Protein AF-A0A9N9CGX2-F1 (afdb_monomer_lite)

Foldseek 3Di:
DDDDDDPPPPPPPPPQPPQDDDADFAQWEWDDDPQKIWIAWGWGDDDDVPDPPGPTWIAGKIWIFRNVDDDDPVRGPIDIDRADFRFGNWYWDFWWPRSQKTWIFDGDGDPPDDADPTNIWIWGNPDPDIHIDRCPPCVVVCVVITD

Organism: NCBI:txid1117310

Radius of gyration: 18.1 Å; chains: 1; bounding box: 52×37×61 Å

InterPro domains:
  IPR011043 Galactose oxidase/kelch, beta-propeller [SSF50965] (19-133)
  IPR015915 Kelch-type beta-propeller [G3DSA:2.120.10.80] (8-144)

pLDDT: mean 81.44, std 18.97, range [39.75, 98.25]

Sequence (147 aa):
VISFLTLVTVSLAFVLVPNEKPKPRWGHSAVLLNDKLYIYGGKVGTSSKEDPMDTSQNSNQLLILDASVPFTIKDPAWTLRLVGPRVAYHTISLGGTQNELLVLYGGEYNNDVPIPANPLFYYNTSEESPSWIYAGIHLWSIQENIR

Secondary structure (DSSP, 8-state):
------------------S-PPPPEES-EEEEETTEEEEE--EES---TT-TT---EE--EEEEEETTS--BTTB---EEEE-S--EES-EEEEESTTS-EEEEE--EE-TTSPPPSS-EEEEETTSSS--EEE-GGGGGTSTTT--

Structure (mmCIF, N/CA/C/O backbone):
data_AF-A0A9N9CGX2-F1
#
_entry.id   AF-A0A9N9CGX2-F1
#
loop_
_atom_site.group_PDB
_atom_site.id
_atom_site.type_symbol
_atom_site.label_atom_id
_atom_site.label_alt_id
_atom_site.label_comp_id
_atom_site.label_asym_id
_atom_site.label_entity_id
_atom_site.label_seq_id
_atom_site.pdbx_PDB_ins_code
_atom_site.Cartn_x
_atom_site.Cartn_y
_atom_site.Cartn_z
_atom_site.occupancy
_atom_site.B_iso_or_equiv
_atom_site.auth_seq_id
_atom_site.auth_comp_id
_atom_site.auth_asym_id
_atom_site.auth_atom_id
_atom_site.pdbx_PDB_model_num
ATOM 1 N N . VAL A 1 1 ? 37.044 19.215 34.569 1.00 47.62 1 VAL A N 1
ATOM 2 C CA . VAL A 1 1 ? 36.235 18.205 33.847 1.00 47.62 1 VAL A CA 1
ATOM 3 C C . VAL A 1 1 ? 34.771 18.446 34.181 1.00 47.62 1 VAL A C 1
ATOM 5 O O . VAL A 1 1 ? 34.293 17.889 35.154 1.00 47.62 1 VAL A O 1
ATOM 8 N N . ILE A 1 2 ? 34.102 19.352 33.457 1.00 39.75 2 ILE A N 1
ATOM 9 C CA . ILE A 1 2 ? 32.653 19.612 33.553 1.00 39.75 2 ILE A CA 1
ATOM 10 C C . ILE A 1 2 ? 32.168 20.101 32.174 1.00 39.75 2 ILE A C 1
ATOM 12 O O . ILE A 1 2 ? 32.691 21.106 31.710 1.00 39.75 2 ILE A O 1
ATOM 16 N N . SER A 1 3 ? 31.177 19.386 31.610 1.00 43.84 3 SER A N 1
ATOM 17 C CA . SER A 1 3 ? 30.079 19.817 30.705 1.00 43.84 3 SER A CA 1
ATOM 18 C C . SER A 1 3 ? 30.442 20.497 29.361 1.00 43.84 3 SER A C 1
ATOM 20 O O . SER A 1 3 ? 31.301 21.359 29.307 1.00 43.84 3 SER A O 1
ATOM 22 N N . PHE A 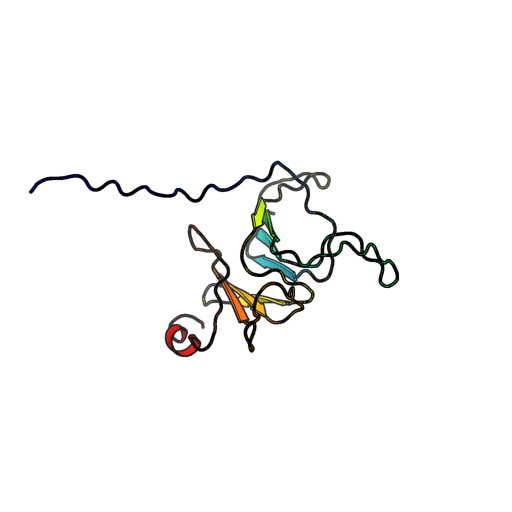1 4 ? 29.843 20.195 28.205 1.00 46.34 4 PHE A N 1
ATOM 23 C CA . PHE A 1 4 ? 28.423 19.974 27.926 1.00 46.34 4 PHE A CA 1
ATOM 24 C C . PHE A 1 4 ? 28.202 18.940 26.813 1.00 46.34 4 PHE A C 1
ATOM 26 O O . PHE A 1 4 ? 28.781 19.018 25.732 1.00 46.34 4 PHE A O 1
ATOM 33 N N . LEU A 1 5 ? 27.287 18.013 27.090 1.00 49.78 5 LEU A N 1
ATOM 34 C CA . LEU A 1 5 ? 26.595 17.184 26.113 1.00 49.78 5 LEU A CA 1
ATOM 35 C C . LEU A 1 5 ? 25.604 18.078 25.348 1.00 49.78 5 LEU A C 1
ATOM 37 O O . LEU A 1 5 ? 24.695 18.640 25.954 1.00 49.78 5 LEU A O 1
ATOM 41 N N . THR A 1 6 ? 25.752 18.204 24.033 1.00 54.81 6 THR A N 1
ATOM 42 C CA . THR A 1 6 ? 24.666 18.665 23.156 1.00 54.81 6 THR A CA 1
ATOM 43 C C . THR A 1 6 ? 24.225 17.474 22.324 1.00 54.81 6 THR A C 1
ATOM 45 O O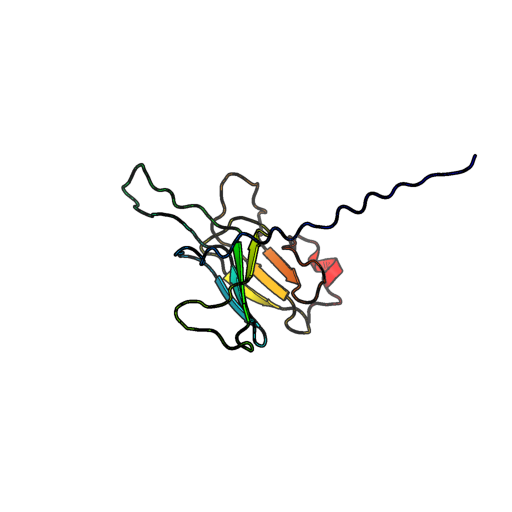 . THR A 1 6 ? 24.786 17.165 21.277 1.00 54.81 6 THR A O 1
ATOM 48 N N . LEU A 1 7 ? 23.237 16.747 22.842 1.00 46.75 7 LEU A N 1
ATOM 49 C CA . LEU A 1 7 ? 22.511 15.760 22.060 1.00 46.75 7 LEU A CA 1
ATOM 50 C C . LEU A 1 7 ? 21.605 16.549 21.110 1.00 46.75 7 LEU A C 1
ATOM 52 O O . LEU A 1 7 ? 20.555 17.043 21.513 1.00 46.75 7 LEU A O 1
ATOM 56 N N . VAL A 1 8 ? 22.043 16.735 19.866 1.00 50.03 8 VAL A N 1
ATOM 57 C CA . VAL A 1 8 ? 21.165 17.239 18.809 1.00 50.03 8 VAL A CA 1
ATOM 58 C C . VAL A 1 8 ? 20.168 16.124 18.528 1.00 50.03 8 VAL A C 1
ATOM 60 O O . VAL A 1 8 ? 20.483 15.144 17.856 1.00 50.03 8 VAL A O 1
ATOM 63 N N . THR A 1 9 ? 18.972 16.237 19.095 1.00 46.53 9 THR A N 1
ATOM 64 C CA . THR A 1 9 ? 17.844 15.423 18.668 1.00 46.53 9 THR A CA 1
ATOM 65 C C . THR A 1 9 ? 17.530 15.830 17.234 1.00 46.53 9 THR A C 1
ATOM 67 O O . THR A 1 9 ? 16.992 16.902 16.965 1.00 46.53 9 THR A O 1
ATOM 70 N N . VAL A 1 10 ? 17.909 14.983 16.277 1.00 46.69 10 VAL A N 1
ATOM 71 C CA . VAL A 1 10 ? 17.365 15.063 14.923 1.00 46.69 10 VAL A CA 1
ATOM 72 C C . VAL A 1 10 ? 15.908 14.646 15.054 1.00 46.69 10 VAL A C 1
ATOM 74 O O . VAL A 1 10 ? 15.580 13.463 15.021 1.00 46.69 10 VAL A O 1
ATOM 77 N N . SER A 1 11 ? 15.025 15.616 15.292 1.00 52.12 11 SER A N 1
ATOM 78 C CA . SER A 1 11 ? 13.595 15.394 15.136 1.00 52.12 11 SER A CA 1
ATOM 79 C C . SER A 1 11 ? 13.384 14.930 13.699 1.00 52.12 11 SER A C 1
ATOM 81 O O . SER A 1 11 ? 13.749 15.653 12.766 1.00 52.12 11 SER A O 1
ATOM 83 N N . LEU A 1 12 ? 12.852 13.721 13.524 1.00 50.03 12 LEU A N 1
ATOM 84 C CA . LEU A 1 12 ? 12.457 13.200 12.225 1.00 50.03 12 LEU A CA 1
ATOM 85 C C . LEU A 1 12 ? 11.433 14.191 11.663 1.00 50.03 12 LEU A C 1
ATOM 87 O O . LEU A 1 12 ? 10.286 14.232 12.105 1.00 50.03 12 LEU A O 1
ATOM 91 N N . ALA A 1 13 ? 11.869 15.069 10.761 1.00 44.97 13 ALA A N 1
ATOM 92 C CA . ALA A 1 13 ? 10.965 15.974 10.084 1.00 44.97 13 ALA A CA 1
ATOM 93 C C . ALA A 1 13 ? 10.001 15.092 9.289 1.00 44.97 13 ALA A C 1
ATOM 95 O O . ALA A 1 13 ? 10.377 14.494 8.280 1.00 44.97 13 ALA A O 1
ATOM 96 N N . PHE A 1 14 ? 8.762 14.975 9.766 1.00 49.75 14 PHE A N 1
ATOM 97 C CA . PHE A 1 14 ? 7.653 14.563 8.927 1.00 49.75 14 PHE A CA 1
ATOM 98 C C . PHE A 1 14 ? 7.583 15.610 7.818 1.00 49.75 14 PHE A C 1
ATOM 100 O O . PHE A 1 14 ? 7.031 16.692 8.004 1.00 49.75 14 PHE A O 1
ATOM 107 N N . VAL A 1 15 ? 8.227 15.333 6.685 1.00 45.47 15 VAL A N 1
ATOM 108 C CA . VAL A 1 15 ? 8.041 16.133 5.482 1.00 45.47 15 VAL A CA 1
ATOM 109 C C . VAL A 1 15 ? 6.601 15.877 5.066 1.00 45.47 15 VAL A C 1
ATOM 111 O O . VAL A 1 15 ? 6.293 14.878 4.419 1.00 45.47 15 VAL A O 1
ATOM 114 N N . LEU A 1 16 ? 5.705 16.753 5.516 1.00 44.59 16 LEU A N 1
ATOM 115 C CA . LEU A 1 16 ? 4.362 16.868 4.978 1.00 44.59 16 LEU A CA 1
ATOM 116 C C . LEU A 1 16 ? 4.539 17.301 3.524 1.00 44.59 16 LEU A C 1
ATOM 118 O O . LEU A 1 16 ? 4.705 18.483 3.228 1.00 44.59 16 LEU A O 1
ATOM 122 N N . VAL A 1 17 ? 4.601 16.325 2.618 1.00 49.84 17 VAL A N 1
ATOM 123 C CA . VAL A 1 17 ? 4.564 16.593 1.183 1.00 49.84 17 VAL A CA 1
ATOM 124 C C . VAL A 1 17 ? 3.222 17.291 0.931 1.00 49.84 17 VAL A C 1
ATOM 126 O O . VAL A 1 17 ? 2.188 16.734 1.307 1.00 49.84 17 VAL A O 1
ATOM 129 N N . PRO A 1 18 ? 3.207 18.525 0.400 1.00 46.38 18 PRO A N 1
ATOM 130 C CA . PRO A 1 18 ? 1.995 19.329 0.330 1.00 46.38 18 PRO A CA 1
ATOM 131 C C . PRO A 1 18 ? 0.956 18.626 -0.531 1.00 46.38 18 PRO A C 1
ATOM 133 O O . PRO A 1 18 ? 1.181 18.501 -1.723 1.00 46.38 18 PRO A O 1
ATOM 136 N N . ASN A 1 19 ? -0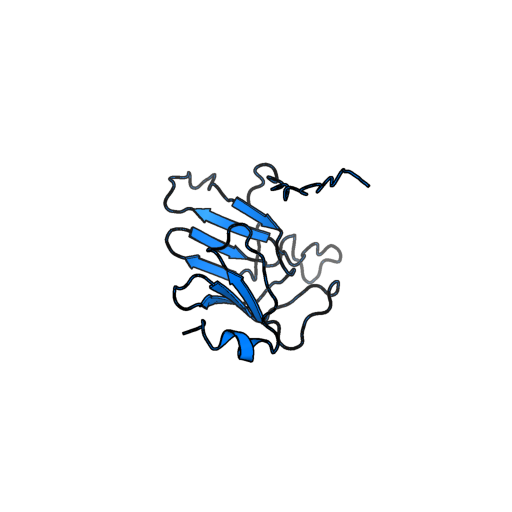.141 18.175 0.086 1.00 52.47 19 ASN A N 1
ATOM 137 C CA . ASN A 1 19 ? -1.451 17.823 -0.486 1.00 52.47 19 ASN A CA 1
ATOM 138 C C . ASN A 1 19 ? -1.481 17.201 -1.904 1.00 52.47 19 ASN A C 1
ATOM 140 O O . ASN A 1 19 ? -2.452 17.370 -2.645 1.00 52.47 19 ASN A O 1
ATOM 144 N N . GLU A 1 20 ? -0.427 16.495 -2.316 1.00 64.94 20 GLU A N 1
ATOM 145 C CA . GLU A 1 20 ? -0.369 15.863 -3.623 1.00 64.94 20 GLU A CA 1
ATOM 146 C C . GLU A 1 20 ? -1.202 14.597 -3.545 1.00 64.94 20 GLU A C 1
ATOM 148 O O . GLU A 1 20 ? -0.850 13.622 -2.873 1.00 64.94 20 GLU A O 1
ATOM 153 N N . LYS A 1 21 ? -2.332 14.623 -4.254 1.00 82.19 21 LYS A N 1
ATOM 154 C CA . LYS A 1 21 ? -3.160 13.439 -4.448 1.00 82.19 21 LYS A CA 1
ATOM 155 C C . LYS A 1 21 ? -2.276 12.295 -4.941 1.00 82.19 21 LYS A C 1
ATOM 157 O O . LYS A 1 21 ? -1.444 12.515 -5.830 1.00 82.19 21 LYS A O 1
ATOM 162 N N . PRO A 1 22 ? -2.449 11.074 -4.411 1.00 89.44 22 PRO A N 1
ATOM 163 C CA . PRO A 1 22 ? -1.664 9.947 -4.871 1.00 89.44 22 PRO A CA 1
ATOM 164 C C . PRO A 1 22 ? -1.760 9.793 -6.388 1.00 89.44 22 PRO A C 1
ATOM 166 O O . PRO A 1 22 ? -2.852 9.757 -6.955 1.00 89.44 22 PRO A O 1
ATOM 169 N N . LYS A 1 23 ? -0.605 9.693 -7.048 1.00 91.12 23 LYS A N 1
ATOM 170 C CA . LYS A 1 23 ? -0.550 9.463 -8.495 1.00 91.12 23 LYS A CA 1
ATOM 171 C C . LYS A 1 23 ? -1.197 8.113 -8.847 1.00 91.12 23 LYS A C 1
ATOM 173 O O . LYS A 1 23 ? -1.069 7.170 -8.049 1.00 91.12 23 LYS A O 1
ATOM 178 N N . PRO A 1 24 ? -1.823 7.995 -10.037 1.00 91.94 24 PRO A N 1
ATOM 179 C CA . PRO A 1 24 ? -2.230 6.706 -10.585 1.00 91.94 24 PRO A CA 1
ATOM 180 C C . PRO A 1 24 ? -1.072 5.707 -10.548 1.00 91.94 24 PRO A C 1
ATOM 182 O O . PRO A 1 24 ? 0.082 6.072 -10.789 1.00 91.94 24 PRO A O 1
ATOM 185 N N . ARG A 1 25 ? -1.385 4.455 -10.209 1.00 95.06 25 ARG A N 1
ATOM 186 C CA . ARG A 1 25 ? -0.391 3.398 -10.008 1.00 95.06 25 ARG A CA 1
ATOM 187 C C . ARG A 1 25 ? -0.941 2.018 -10.336 1.00 95.06 25 ARG A C 1
ATOM 189 O O . ARG A 1 25 ? -2.144 1.796 -10.229 1.00 95.06 25 ARG A O 1
ATOM 196 N N . TRP A 1 26 ? -0.059 1.072 -10.638 1.00 96.06 26 TRP A N 1
ATOM 197 C CA . TRP A 1 26 ? -0.397 -0.346 -10.823 1.00 96.06 26 TRP A CA 1
ATOM 198 C C . TRP A 1 26 ? 0.624 -1.251 -10.129 1.00 96.06 26 TRP A C 1
ATOM 200 O O . TRP A 1 26 ? 1.705 -0.804 -9.749 1.00 96.06 26 TRP A O 1
ATOM 210 N N . GLY A 1 27 ? 0.264 -2.518 -9.904 1.00 96.81 27 GLY A N 1
ATOM 211 C CA . GLY A 1 27 ? 1.117 -3.457 -9.167 1.00 96.81 27 GLY A CA 1
ATOM 212 C C . GLY A 1 27 ? 1.388 -3.033 -7.716 1.00 96.81 27 GLY A C 1
ATOM 213 O O . GLY A 1 27 ? 2.419 -3.392 -7.161 1.00 96.81 27 GLY A O 1
ATOM 214 N N . HIS A 1 28 ? 0.521 -2.217 -7.119 1.00 98.06 28 HIS A N 1
ATOM 215 C CA . HIS A 1 28 ? 0.580 -1.908 -5.691 1.00 98.06 28 HIS A CA 1
ATOM 216 C C . HIS A 1 28 ? -0.124 -3.008 -4.893 1.00 98.06 28 HIS A C 1
ATOM 218 O O . HIS A 1 28 ? -0.963 -3.726 -5.439 1.00 98.06 28 HIS A O 1
ATOM 224 N N . SER A 1 29 ? 0.178 -3.093 -3.602 1.00 98.25 29 SER A N 1
ATOM 225 C CA . SER A 1 29 ? -0.616 -3.870 -2.650 1.00 98.25 29 SER A CA 1
ATOM 226 C C . SER A 1 29 ? -1.430 -2.955 -1.752 1.00 98.25 29 SER A C 1
ATOM 228 O O . SER A 1 29 ? -1.049 -1.805 -1.518 1.00 98.25 29 SER A O 1
ATOM 230 N N . ALA A 1 30 ? -2.547 -3.472 -1.250 1.00 98.00 30 ALA A N 1
ATOM 231 C CA . ALA A 1 30 ? -3.416 -2.767 -0.326 1.00 98.00 30 ALA A CA 1
ATOM 232 C C . ALA A 1 30 ? -3.915 -3.707 0.769 1.00 98.00 30 ALA A C 1
ATOM 234 O O . ALA A 1 30 ? -4.190 -4.877 0.504 1.00 98.00 30 ALA A O 1
ATOM 235 N N . VAL A 1 31 ? -4.067 -3.184 1.981 1.00 97.81 31 VAL A N 1
ATOM 236 C CA . VAL A 1 31 ? -4.651 -3.908 3.108 1.00 97.81 31 VAL A CA 1
ATOM 237 C C . VAL A 1 31 ? -5.428 -2.947 4.001 1.00 97.81 31 VAL A C 1
ATOM 239 O O . VAL A 1 31 ? -5.006 -1.813 4.226 1.00 97.81 31 VAL A O 1
ATOM 242 N N . LEU A 1 32 ? -6.590 -3.388 4.479 1.00 97.31 32 LEU A N 1
ATOM 243 C CA . LEU A 1 32 ? -7.383 -2.671 5.471 1.00 97.31 32 LEU A CA 1
ATOM 244 C C . LEU A 1 32 ? -7.047 -3.244 6.849 1.00 97.31 32 LEU A C 1
ATOM 246 O O . LEU A 1 32 ? -7.235 -4.438 7.075 1.00 97.31 32 LEU A O 1
ATOM 250 N N . LEU A 1 33 ? -6.548 -2.399 7.747 1.00 96.12 33 LEU A N 1
ATOM 251 C CA . LEU A 1 33 ? -6.278 -2.750 9.137 1.00 96.12 33 LEU A CA 1
ATOM 252 C C . LEU A 1 33 ? -7.035 -1.778 10.035 1.00 96.12 33 LEU A C 1
ATOM 254 O O . LEU A 1 33 ? -6.783 -0.571 10.000 1.00 96.12 33 LEU A O 1
ATOM 258 N N . ASN A 1 34 ? -7.955 -2.315 10.838 1.00 93.00 34 ASN A N 1
ATOM 259 C CA . ASN A 1 34 ? -8.942 -1.526 11.573 1.00 93.00 34 ASN A CA 1
ATOM 260 C C . ASN A 1 34 ? -9.676 -0.583 10.598 1.00 93.00 34 ASN A C 1
ATOM 262 O O . ASN A 1 34 ? -10.155 -1.031 9.557 1.00 93.00 34 ASN A O 1
ATOM 266 N N . ASP A 1 35 ? -9.694 0.716 10.887 1.00 95.88 35 ASP A N 1
ATOM 267 C CA . ASP A 1 35 ? -10.311 1.735 10.035 1.00 95.88 35 ASP A CA 1
ATOM 268 C C . ASP A 1 35 ? -9.316 2.423 9.091 1.00 95.88 35 ASP A C 1
ATOM 270 O O . ASP A 1 35 ? -9.621 3.467 8.524 1.00 95.88 35 ASP A O 1
ATOM 274 N N . LYS A 1 36 ? -8.103 1.887 8.914 1.00 96.62 36 LYS A N 1
ATOM 275 C CA . LYS A 1 36 ? -7.076 2.504 8.065 1.00 96.62 36 LYS A CA 1
ATOM 276 C C . LYS A 1 36 ? -6.761 1.623 6.861 1.00 96.62 36 LYS A C 1
ATOM 278 O O . LYS A 1 36 ? -6.338 0.475 6.992 1.00 96.62 36 LYS A O 1
ATOM 283 N N . LEU A 1 37 ? -6.951 2.180 5.667 1.00 97.31 37 LEU A N 1
ATOM 284 C CA . LEU A 1 37 ? -6.535 1.570 4.409 1.00 97.31 37 LEU A CA 1
ATOM 285 C C . LEU A 1 37 ? -5.078 1.939 4.131 1.00 97.31 37 LEU A C 1
ATOM 287 O O . LEU A 1 37 ? -4.756 3.115 3.957 1.00 97.31 37 LEU A O 1
ATOM 291 N N . TYR A 1 38 ? -4.222 0.929 4.038 1.00 97.75 38 TYR A N 1
ATOM 292 C CA . TYR A 1 38 ? -2.813 1.060 3.689 1.00 97.75 38 TYR A CA 1
ATOM 293 C C . TYR A 1 38 ? -2.610 0.616 2.244 1.00 97.75 38 TYR A C 1
ATOM 295 O O . TYR A 1 38 ? -3.007 -0.485 1.875 1.00 97.75 38 TYR A O 1
ATOM 303 N N . ILE A 1 39 ? -1.970 1.451 1.426 1.00 98.25 39 ILE A N 1
ATOM 304 C CA . ILE A 1 39 ? -1.556 1.118 0.058 1.00 98.25 39 ILE A CA 1
ATOM 305 C C . ILE A 1 39 ? -0.058 1.352 -0.053 1.00 98.25 39 ILE A C 1
ATOM 307 O O . ILE A 1 39 ? 0.420 2.445 0.252 1.00 98.25 39 ILE A O 1
ATOM 311 N N . TYR A 1 40 ? 0.684 0.354 -0.522 1.00 98.00 40 TYR A N 1
ATOM 312 C CA . TYR A 1 40 ? 2.135 0.446 -0.619 1.00 98.00 40 TYR A CA 1
ATOM 313 C C . TYR A 1 40 ? 2.658 0.159 -2.021 1.00 98.00 40 TYR A C 1
ATOM 315 O O . TYR A 1 40 ? 2.169 -0.718 -2.739 1.00 98.00 40 TYR A O 1
ATOM 323 N N . GLY A 1 41 ? 3.694 0.915 -2.379 1.00 97.31 41 GLY A N 1
ATOM 324 C CA . GLY A 1 41 ? 4.487 0.721 -3.580 1.00 97.31 41 GLY A CA 1
ATOM 325 C C . GLY A 1 41 ? 3.673 0.785 -4.871 1.00 97.31 41 GLY A C 1
ATOM 326 O O . GLY A 1 41 ? 2.794 1.640 -5.035 1.00 97.31 41 GLY A O 1
ATOM 327 N N . GLY A 1 42 ? 4.007 -0.104 -5.802 1.00 97.19 42 GLY A N 1
ATOM 328 C CA . GLY A 1 42 ? 3.512 -0.103 -7.174 1.00 97.19 42 GLY A CA 1
ATOM 329 C C . GLY A 1 42 ? 4.335 0.792 -8.097 1.00 97.19 42 GLY A C 1
ATOM 330 O O . GLY A 1 42 ? 5.183 1.568 -7.653 1.00 97.19 42 GLY A O 1
ATOM 331 N N . LYS A 1 43 ? 4.076 0.685 -9.398 1.00 94.81 43 LYS A N 1
ATOM 332 C CA . LYS A 1 43 ? 4.655 1.565 -10.414 1.00 94.81 43 LYS A CA 1
ATOM 333 C C . LYS A 1 43 ? 3.827 2.837 -10.545 1.00 94.81 43 LYS A C 1
ATOM 335 O O . LYS A 1 43 ? 2.601 2.773 -10.598 1.00 94.81 43 LYS A O 1
ATOM 340 N N . VAL A 1 44 ? 4.508 3.978 -10.599 1.00 93.38 44 VAL A N 1
ATOM 341 C CA . VAL A 1 44 ? 3.943 5.313 -10.852 1.00 93.38 44 VAL A CA 1
ATOM 342 C C . VAL A 1 44 ? 4.632 5.927 -12.066 1.00 93.38 44 VAL A C 1
ATOM 344 O O . VAL A 1 44 ? 5.821 5.698 -12.260 1.00 93.38 44 VAL A O 1
ATOM 347 N N . GLY A 1 45 ? 3.914 6.725 -12.854 1.00 88.12 45 GLY A N 1
ATOM 348 C CA . GLY A 1 45 ? 4.417 7.311 -14.104 1.00 88.12 45 GLY A CA 1
ATOM 349 C C . GLY A 1 45 ? 3.607 6.846 -15.312 1.00 88.12 45 GLY A C 1
ATOM 350 O O . GLY A 1 45 ? 2.588 6.170 -15.162 1.00 88.12 45 GLY A O 1
ATOM 351 N N . THR A 1 46 ? 4.035 7.231 -16.507 1.00 78.75 46 THR A N 1
ATOM 352 C CA . THR A 1 46 ? 3.437 6.755 -17.760 1.00 78.75 46 THR A CA 1
ATOM 353 C C . THR A 1 46 ? 4.078 5.430 -18.143 1.00 78.75 46 THR A C 1
ATOM 355 O O . THR A 1 46 ? 5.301 5.350 -18.196 1.00 78.75 46 THR A O 1
ATOM 358 N N . SER A 1 47 ? 3.268 4.398 -18.392 1.00 69.81 47 SER A N 1
ATOM 359 C CA . SER A 1 47 ? 3.751 3.147 -18.976 1.00 69.81 47 SER A CA 1
ATOM 360 C C . SER A 1 47 ? 3.383 3.059 -20.446 1.00 69.81 47 SER A C 1
ATOM 362 O O . SER A 1 47 ? 2.224 3.217 -20.831 1.00 69.81 47 SER A O 1
ATOM 364 N N . SER A 1 48 ? 4.374 2.723 -21.255 1.00 66.56 48 SER A N 1
ATOM 365 C CA . SER A 1 48 ? 4.188 2.316 -22.640 1.00 66.56 48 SER A CA 1
ATOM 366 C C . SER A 1 48 ? 5.347 1.386 -22.976 1.00 66.56 48 SER A C 1
ATOM 368 O O . SER A 1 48 ? 6.486 1.815 -23.096 1.00 66.56 48 SER A O 1
ATOM 370 N N . LYS A 1 49 ? 5.056 0.082 -23.105 1.00 58.19 49 LYS A N 1
ATOM 371 C CA . LYS A 1 49 ? 6.060 -0.976 -23.358 1.00 58.19 49 LYS A CA 1
ATOM 372 C C . LYS A 1 49 ? 6.898 -0.756 -24.628 1.00 58.19 49 LYS A C 1
ATOM 374 O O . LYS A 1 49 ? 7.911 -1.422 -24.801 1.00 58.19 49 LYS A O 1
ATOM 379 N N . GLU A 1 50 ? 6.455 0.137 -25.504 1.00 64.50 50 GLU A N 1
ATOM 380 C CA . GLU A 1 50 ? 7.083 0.468 -26.786 1.00 64.50 50 GLU A CA 1
ATOM 381 C C . GLU A 1 50 ? 7.607 1.911 -26.831 1.00 64.50 50 GLU A C 1
ATOM 383 O O . GLU A 1 50 ? 8.122 2.348 -27.857 1.00 64.50 50 GLU A O 1
ATOM 388 N N . ASP A 1 51 ? 7.478 2.664 -25.737 1.00 65.56 51 ASP A N 1
ATOM 389 C CA . ASP A 1 51 ? 7.886 4.061 -25.688 1.00 65.56 51 ASP A CA 1
ATOM 390 C C . ASP A 1 51 ? 9.281 4.187 -25.066 1.00 65.56 51 ASP A C 1
ATOM 392 O O . ASP A 1 51 ? 9.478 3.827 -23.901 1.00 65.56 51 ASP A O 1
ATOM 396 N N . PRO A 1 52 ? 10.262 4.740 -25.796 1.00 66.44 52 PRO A N 1
ATOM 397 C CA . PRO A 1 52 ? 11.563 5.078 -25.227 1.00 66.44 52 PRO A CA 1
ATOM 398 C C . PRO A 1 52 ? 11.481 6.127 -24.098 1.00 66.44 52 PRO A C 1
ATOM 400 O O . PRO A 1 52 ? 12.492 6.391 -23.451 1.00 66.44 52 PRO A O 1
ATOM 403 N N . MET A 1 53 ? 10.306 6.717 -23.848 1.00 73.75 53 MET A N 1
ATOM 404 C CA . MET A 1 53 ? 10.012 7.637 -22.749 1.00 73.75 53 MET A CA 1
ATOM 405 C C . MET A 1 53 ? 9.222 6.990 -21.594 1.00 73.75 53 MET A C 1
ATOM 407 O O . MET A 1 53 ? 8.583 7.722 -20.838 1.00 73.75 53 MET A O 1
ATOM 411 N N . ASP A 1 54 ? 9.235 5.657 -21.422 1.00 81.06 54 ASP A N 1
ATOM 412 C CA . ASP A 1 54 ? 8.657 5.016 -20.225 1.00 81.06 54 ASP A CA 1
ATOM 413 C C . ASP A 1 54 ? 9.237 5.665 -18.952 1.00 81.06 54 ASP A C 1
ATOM 415 O O . ASP A 1 54 ? 10.422 5.542 -18.632 1.00 81.06 54 ASP A O 1
ATOM 419 N N . THR A 1 55 ? 8.384 6.401 -18.235 1.00 83.44 55 THR A N 1
ATOM 420 C CA . THR A 1 55 ? 8.750 7.102 -16.997 1.00 83.44 55 THR A CA 1
ATOM 421 C C . THR A 1 55 ? 8.336 6.316 -15.760 1.00 83.44 55 THR A C 1
ATOM 423 O O . THR A 1 55 ? 8.439 6.828 -14.642 1.00 83.44 55 THR A O 1
ATOM 426 N N . SER A 1 56 ? 7.837 5.090 -15.934 1.00 89.06 56 SER A N 1
ATOM 427 C CA . SER A 1 56 ? 7.353 4.275 -14.836 1.00 89.06 56 SER A CA 1
ATOM 428 C C . SER A 1 56 ? 8.489 3.904 -13.888 1.00 89.06 56 SER A C 1
ATOM 430 O O . SER A 1 56 ? 9.544 3.405 -14.274 1.00 89.06 56 SER A O 1
ATOM 432 N N . GLN A 1 57 ? 8.272 4.172 -12.607 1.00 91.94 57 GLN A N 1
ATOM 433 C CA . GLN A 1 57 ? 9.235 3.900 -11.547 1.00 91.94 57 GLN A CA 1
ATOM 434 C C . GLN A 1 57 ? 8.542 3.168 -10.411 1.00 91.94 57 GLN A C 1
ATOM 436 O O . GLN A 1 57 ? 7.399 3.489 -10.065 1.00 91.94 57 GLN A O 1
ATOM 441 N N . ASN A 1 58 ? 9.239 2.209 -9.799 1.00 94.88 58 ASN A N 1
ATOM 442 C CA . ASN A 1 58 ? 8.735 1.592 -8.582 1.00 94.88 58 ASN A CA 1
ATOM 443 C C . ASN A 1 58 ? 8.715 2.640 -7.458 1.00 94.88 58 ASN A C 1
ATOM 445 O O . ASN A 1 58 ? 9.654 3.418 -7.243 1.00 94.88 58 ASN A O 1
ATOM 449 N N . SER A 1 59 ? 7.600 2.685 -6.742 1.00 94.88 59 SER A N 1
ATOM 450 C CA . SER A 1 59 ? 7.367 3.613 -5.647 1.00 94.88 59 SER A CA 1
ATOM 451 C C . SER A 1 59 ? 7.694 2.955 -4.311 1.00 94.88 59 SER A C 1
ATOM 453 O O . SER A 1 59 ? 7.535 1.750 -4.142 1.00 94.88 59 SER A O 1
ATOM 455 N N . ASN A 1 60 ? 8.124 3.762 -3.347 1.00 95.12 60 ASN A N 1
ATOM 456 C CA . ASN A 1 60 ? 8.211 3.410 -1.927 1.00 95.12 60 ASN A CA 1
ATOM 457 C C . ASN A 1 60 ? 7.223 4.244 -1.089 1.00 95.12 60 ASN A C 1
ATOM 459 O O . ASN A 1 60 ? 7.416 4.474 0.106 1.00 95.12 60 ASN A O 1
ATOM 463 N N . GLN A 1 61 ? 6.180 4.767 -1.737 1.00 96.00 61 GLN A N 1
ATOM 464 C CA . GLN A 1 61 ? 5.112 5.485 -1.056 1.00 96.00 61 GLN A CA 1
ATOM 465 C C . GLN A 1 61 ? 4.232 4.504 -0.284 1.00 96.00 61 GLN A C 1
ATOM 467 O O . GLN A 1 61 ? 3.691 3.565 -0.870 1.00 96.00 61 GLN A O 1
ATOM 472 N N . LEU A 1 62 ? 4.047 4.785 1.002 1.00 96.94 62 LEU A N 1
ATOM 473 C CA . LEU A 1 62 ? 2.972 4.267 1.832 1.00 96.94 62 LEU A CA 1
ATOM 474 C C . LEU A 1 62 ? 1.877 5.329 1.909 1.00 96.94 62 LEU A C 1
ATOM 476 O O . LEU A 1 62 ? 2.094 6.420 2.440 1.00 96.94 62 LEU A O 1
ATOM 480 N N . LEU A 1 63 ? 0.717 5.011 1.354 1.00 96.56 63 LEU A N 1
ATOM 481 C CA . LEU A 1 63 ? -0.483 5.827 1.433 1.00 96.56 63 LEU A CA 1
ATOM 482 C C . LEU A 1 63 ? -1.374 5.263 2.529 1.00 96.56 63 LEU A C 1
ATOM 484 O O . LEU A 1 63 ? -1.575 4.051 2.596 1.00 96.56 63 LEU A O 1
ATOM 488 N N . ILE A 1 64 ? -1.909 6.141 3.365 1.00 95.81 64 ILE A N 1
ATOM 489 C CA . ILE A 1 64 ? -2.780 5.774 4.476 1.00 95.81 64 ILE A CA 1
ATOM 490 C C . ILE A 1 64 ? -4.032 6.633 4.377 1.00 95.81 64 ILE A C 1
ATOM 492 O O . ILE A 1 64 ? -3.937 7.860 4.3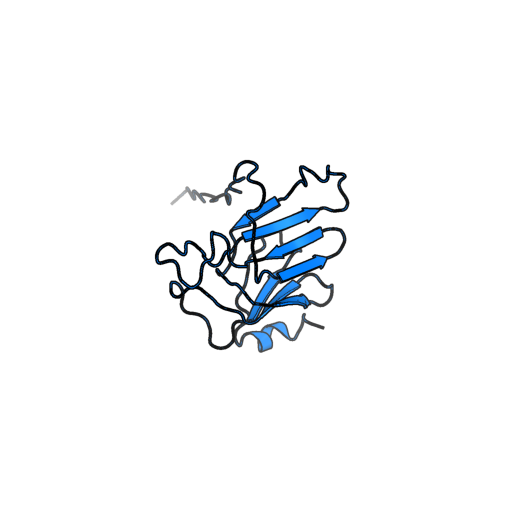50 1.00 95.81 64 ILE A O 1
ATOM 496 N N . LEU A 1 65 ? -5.194 5.995 4.322 1.00 95.00 65 LEU A N 1
ATOM 497 C CA . LEU A 1 65 ? -6.487 6.661 4.423 1.00 95.00 65 LEU A CA 1
ATOM 498 C C . LEU A 1 65 ? -7.182 6.185 5.687 1.00 95.00 65 LEU A C 1
ATOM 500 O O . LEU A 1 65 ? -7.428 4.992 5.843 1.00 95.00 65 LEU A O 1
ATOM 504 N N . ASP A 1 66 ? -7.498 7.123 6.572 1.00 94.88 66 ASP A N 1
ATOM 505 C CA . ASP A 1 66 ? -8.334 6.851 7.733 1.00 94.88 66 ASP A CA 1
ATOM 506 C C . ASP A 1 66 ? -9.808 6.893 7.317 1.00 94.88 66 ASP A C 1
ATOM 508 O O . ASP A 1 66 ? -10.366 7.959 7.066 1.00 94.88 66 ASP A O 1
ATOM 512 N N . ALA A 1 67 ? -10.417 5.718 7.199 1.00 94.00 67 ALA A N 1
ATOM 513 C CA . ALA A 1 67 ? -11.812 5.544 6.830 1.00 94.00 67 ALA A CA 1
ATOM 514 C C . ALA A 1 67 ? -12.783 5.841 7.986 1.00 94.00 67 ALA A C 1
ATOM 516 O O . ALA A 1 67 ? -13.981 5.962 7.732 1.00 94.00 67 ALA A O 1
ATOM 517 N N . SER A 1 68 ? -12.295 6.004 9.224 1.00 95.31 68 SER A N 1
ATOM 518 C CA . SER A 1 68 ? -13.129 6.452 10.350 1.00 95.31 68 SER A CA 1
ATOM 519 C C . SER A 1 68 ? -13.417 7.957 10.305 1.00 95.31 68 SER A C 1
ATOM 521 O O . SER A 1 68 ? -14.394 8.428 10.892 1.00 95.31 68 SER A O 1
ATOM 523 N N . VAL A 1 69 ? -12.591 8.723 9.585 1.00 91.94 69 VAL A N 1
ATOM 524 C CA . VAL A 1 69 ? -12.738 10.171 9.423 1.00 91.94 69 VAL A CA 1
ATOM 525 C C . VAL A 1 69 ? -13.521 10.461 8.138 1.00 91.94 69 VAL A C 1
ATOM 527 O O . VAL A 1 69 ? -13.111 10.017 7.067 1.00 91.94 69 VAL A O 1
ATOM 530 N N . PRO A 1 70 ? -14.627 11.228 8.181 1.00 91.38 70 PRO A N 1
ATOM 531 C CA . PRO A 1 70 ? -15.358 11.594 6.973 1.00 91.38 70 PRO A CA 1
ATOM 532 C C . PRO A 1 70 ? -14.489 12.371 5.976 1.00 91.38 70 PRO A C 1
ATOM 534 O O . PRO A 1 70 ? -13.817 13.336 6.337 1.00 91.38 70 PRO A O 1
ATOM 537 N N . PHE A 1 71 ? -14.561 11.999 4.699 1.00 89.12 71 PHE A N 1
ATOM 538 C CA . PHE A 1 71 ? -13.886 12.697 3.605 1.00 89.12 71 PHE A CA 1
ATOM 539 C C . PHE A 1 71 ? -14.781 12.782 2.365 1.00 89.12 71 PHE A C 1
ATOM 541 O O . PHE A 1 71 ? -15.748 12.034 2.211 1.00 89.12 71 PHE A O 1
ATOM 548 N N . THR A 1 72 ? -14.462 13.700 1.448 1.00 89.31 72 THR A N 1
ATOM 549 C CA . THR A 1 72 ? -15.170 13.775 0.162 1.00 89.31 72 THR A CA 1
ATOM 550 C C . THR A 1 72 ? -14.544 12.808 -0.836 1.00 89.31 72 THR A C 1
ATOM 552 O O . THR A 1 72 ? -13.326 12.695 -0.915 1.00 89.31 72 THR A O 1
ATOM 555 N N . ILE A 1 73 ? -15.353 12.150 -1.668 1.00 86.94 73 ILE A N 1
ATOM 556 C CA . ILE A 1 73 ? -14.847 11.194 -2.676 1.00 86.94 73 ILE A CA 1
ATOM 557 C C . ILE A 1 73 ? -13.849 11.863 -3.642 1.00 86.94 73 ILE A C 1
ATOM 559 O O . ILE A 1 73 ? -12.921 11.226 -4.131 1.00 86.94 73 ILE A O 1
ATOM 563 N N . LYS A 1 74 ? -14.020 13.165 -3.906 1.00 87.12 74 LYS A N 1
ATOM 564 C CA . LYS A 1 74 ? -13.126 13.944 -4.776 1.00 87.12 74 LYS A CA 1
ATOM 565 C C . LYS A 1 74 ? -11.791 14.285 -4.116 1.00 87.12 74 LYS A C 1
ATOM 567 O O . LYS A 1 74 ? -10.849 14.636 -4.830 1.00 87.12 74 LYS A O 1
ATOM 572 N N . ASP A 1 75 ? -11.725 14.227 -2.792 1.00 85.56 75 ASP A N 1
ATOM 573 C CA . ASP A 1 75 ? -10.565 14.626 -2.007 1.00 85.56 75 ASP A CA 1
ATOM 574 C C . ASP A 1 75 ? -10.452 13.800 -0.711 1.00 85.56 75 ASP A C 1
ATOM 576 O O . ASP A 1 75 ? -10.745 14.305 0.376 1.00 85.56 75 ASP A O 1
ATOM 580 N N . PRO A 1 76 ? -10.097 12.502 -0.804 1.00 89.44 76 PRO A N 1
ATOM 581 C CA . PRO A 1 76 ? -9.817 11.707 0.384 1.00 89.44 76 PRO A CA 1
ATOM 582 C C . PRO A 1 76 ? -8.560 12.230 1.088 1.00 89.44 76 PRO A C 1
ATOM 584 O O . PRO A 1 76 ? -7.570 12.560 0.431 1.00 89.44 76 PRO A O 1
ATOM 587 N N . ALA A 1 77 ? -8.585 12.274 2.420 1.00 89.50 77 ALA A N 1
ATOM 588 C CA . ALA A 1 77 ? -7.503 12.807 3.249 1.00 89.50 77 ALA A CA 1
ATOM 589 C C . ALA A 1 77 ? -6.330 11.814 3.381 1.00 89.50 77 ALA A C 1
ATOM 591 O O . ALA A 1 77 ? -6.081 11.245 4.444 1.00 89.50 77 ALA A O 1
ATOM 592 N N . TRP A 1 78 ? -5.620 11.572 2.279 1.00 91.88 78 TRP A N 1
ATOM 593 C CA . TRP A 1 78 ? -4.472 10.671 2.251 1.00 91.88 78 TRP A CA 1
ATOM 594 C C . TRP A 1 78 ? -3.306 11.219 3.075 1.00 91.88 78 TRP A C 1
ATOM 596 O O . TRP A 1 78 ? -2.820 12.322 2.841 1.00 91.88 78 TRP A O 1
ATOM 606 N N . THR A 1 79 ? -2.779 10.396 3.974 1.00 92.25 79 THR A N 1
ATOM 607 C CA . THR A 1 79 ? -1.436 10.579 4.528 1.00 92.25 79 THR A CA 1
ATOM 608 C C . THR A 1 79 ? -0.433 9.848 3.646 1.00 92.25 79 THR A C 1
ATOM 610 O O . THR A 1 79 ? -0.614 8.671 3.337 1.00 92.25 79 THR A O 1
ATOM 613 N N . LEU A 1 80 ? 0.641 10.530 3.253 1.00 92.94 80 LEU A N 1
ATOM 614 C CA . LEU A 1 80 ? 1.710 9.963 2.437 1.00 92.94 80 LEU A CA 1
ATOM 615 C C . LEU A 1 80 ? 2.997 9.869 3.252 1.00 92.94 80 LEU A C 1
ATOM 617 O O . LEU A 1 80 ? 3.440 10.850 3.846 1.00 92.94 80 LEU A O 1
ATOM 621 N N . ARG A 1 81 ? 3.629 8.695 3.235 1.00 92.56 81 ARG A N 1
ATOM 622 C CA . ARG A 1 81 ? 4.974 8.477 3.781 1.00 92.56 81 ARG A CA 1
ATOM 623 C C . ARG A 1 81 ? 5.872 7.877 2.702 1.00 92.56 81 ARG A C 1
ATOM 625 O O . ARG A 1 81 ? 5.425 7.047 1.918 1.00 92.56 81 ARG A O 1
ATOM 632 N N . LEU A 1 82 ? 7.137 8.283 2.664 1.00 92.62 82 LEU A N 1
ATOM 633 C CA . LEU A 1 82 ? 8.165 7.671 1.817 1.00 92.62 82 LEU A CA 1
ATOM 634 C C . LEU A 1 82 ? 9.034 6.780 2.699 1.00 92.62 82 LEU A C 1
ATOM 636 O O . LEU A 1 82 ? 9.858 7.284 3.456 1.00 92.62 82 LEU A O 1
ATOM 640 N N . VAL A 1 83 ? 8.805 5.469 2.651 1.00 92.25 83 VAL A N 1
ATOM 641 C CA . VAL A 1 83 ? 9.421 4.512 3.580 1.00 92.25 83 VAL A CA 1
ATOM 642 C C . VAL A 1 83 ? 9.765 3.207 2.878 1.00 92.25 83 VAL A C 1
ATOM 644 O O . VAL A 1 83 ? 8.995 2.711 2.058 1.00 92.25 83 VAL A O 1
ATOM 647 N N . GLY A 1 84 ? 10.891 2.604 3.256 1.00 91.88 84 GLY A N 1
ATOM 648 C CA . GLY A 1 84 ? 11.271 1.274 2.786 1.00 91.88 84 GLY A CA 1
ATOM 649 C C . GLY A 1 84 ? 11.652 1.198 1.301 1.00 91.88 84 GLY A C 1
ATOM 650 O O . GLY A 1 84 ? 11.948 2.228 0.678 1.00 91.88 84 GLY A O 1
ATOM 651 N N . PRO A 1 85 ? 11.690 -0.027 0.747 1.00 92.81 85 PRO A N 1
ATOM 652 C CA . PRO A 1 85 ? 12.174 -0.275 -0.604 1.00 92.81 85 PRO A CA 1
ATOM 653 C C . PRO A 1 85 ? 11.184 0.169 -1.689 1.00 92.81 85 PRO A C 1
ATOM 655 O O . PRO A 1 85 ? 9.969 0.149 -1.516 1.00 92.81 85 PRO A O 1
ATOM 658 N N . ARG A 1 86 ? 11.707 0.535 -2.863 1.00 95.00 86 ARG A N 1
ATOM 659 C CA . ARG A 1 86 ? 10.888 0.786 -4.056 1.00 95.00 86 ARG A CA 1
ATOM 660 C C . ARG A 1 86 ? 10.500 -0.543 -4.685 1.00 95.00 86 ARG A C 1
ATOM 662 O O . ARG A 1 86 ? 11.381 -1.250 -5.169 1.00 95.00 86 ARG A O 1
ATOM 669 N N . VAL A 1 87 ? 9.209 -0.869 -4.690 1.00 96.00 87 VAL A N 1
ATOM 670 C CA . VAL A 1 87 ? 8.740 -2.187 -5.137 1.00 96.00 87 VAL A CA 1
ATOM 671 C C . VAL A 1 87 ? 7.351 -2.140 -5.772 1.00 96.00 87 VAL A C 1
ATOM 673 O O . VAL A 1 87 ? 6.458 -1.424 -5.318 1.00 96.00 87 VAL A O 1
ATOM 676 N N . ALA A 1 88 ? 7.150 -2.936 -6.817 1.00 96.44 88 ALA A N 1
ATOM 677 C CA . ALA A 1 88 ? 5.871 -3.174 -7.481 1.00 96.44 88 ALA A CA 1
ATOM 678 C C . ALA A 1 88 ? 5.616 -4.679 -7.648 1.00 96.44 88 ALA A C 1
ATOM 680 O O . ALA A 1 88 ? 6.503 -5.490 -7.424 1.00 96.44 88 ALA A O 1
ATOM 681 N N . TYR A 1 89 ? 4.392 -5.059 -8.004 1.00 96.94 89 TYR A N 1
ATOM 682 C CA . TYR A 1 89 ? 3.951 -6.449 -8.190 1.00 96.94 89 TYR A CA 1
ATOM 683 C C . TYR A 1 89 ? 4.263 -7.375 -6.996 1.00 96.94 89 TYR A C 1
ATOM 685 O O . TYR A 1 89 ? 4.462 -8.575 -7.165 1.00 96.94 89 TYR A O 1
ATOM 693 N N . HIS A 1 90 ? 4.324 -6.805 -5.792 1.00 97.00 90 HIS A N 1
ATOM 694 C CA . HIS A 1 90 ? 4.506 -7.516 -4.526 1.00 97.00 90 HIS A CA 1
ATOM 695 C C . HIS A 1 90 ? 3.149 -7.819 -3.883 1.00 97.00 90 HIS A C 1
ATOM 697 O O . HIS A 1 90 ? 2.117 -7.336 -4.356 1.00 97.00 90 HIS A O 1
ATOM 703 N N . THR A 1 91 ? 3.162 -8.562 -2.774 1.00 97.75 91 THR A N 1
ATOM 704 C CA . THR A 1 91 ? 2.003 -8.738 -1.887 1.00 97.75 91 THR A CA 1
ATOM 705 C C . THR A 1 91 ? 2.236 -8.074 -0.528 1.00 97.75 91 THR A C 1
ATOM 707 O O . THR A 1 91 ? 3.382 -7.987 -0.078 1.00 97.75 91 THR A O 1
ATOM 710 N N . ILE A 1 92 ? 1.157 -7.626 0.124 1.00 97.62 92 ILE A N 1
ATOM 711 C CA . ILE A 1 92 ? 1.130 -7.292 1.551 1.00 97.62 92 ILE A CA 1
ATOM 712 C C . ILE A 1 92 ? 0.012 -8.079 2.229 1.00 97.62 92 ILE A C 1
ATOM 714 O O . ILE A 1 92 ? -1.121 -8.076 1.750 1.00 97.62 92 ILE A O 1
ATOM 718 N N . SER A 1 93 ? 0.317 -8.695 3.367 1.00 96.62 93 SER A N 1
ATOM 719 C CA . SER A 1 93 ? -0.656 -9.318 4.266 1.00 96.62 93 SER A CA 1
ATOM 720 C C . SER A 1 93 ? -0.564 -8.728 5.671 1.00 96.62 93 SER A C 1
ATOM 722 O O . SER A 1 93 ? 0.425 -8.085 6.018 1.00 96.62 93 SER A O 1
ATOM 724 N N . LEU A 1 94 ? -1.583 -8.962 6.497 1.00 95.75 94 LEU A N 1
ATOM 725 C CA . LEU A 1 94 ? -1.472 -8.726 7.937 1.00 95.75 94 LEU A CA 1
ATOM 726 C C . LEU A 1 94 ? -0.688 -9.865 8.595 1.00 95.75 94 LEU A C 1
ATOM 728 O O . LEU A 1 94 ? -0.703 -11.001 8.114 1.00 95.75 94 LEU A O 1
ATOM 732 N N . GLY A 1 95 ? -0.001 -9.549 9.683 1.00 91.00 95 GLY A N 1
ATOM 733 C CA . GLY A 1 95 ? 0.697 -10.499 10.537 1.00 91.00 95 GLY A CA 1
ATOM 734 C C . GLY A 1 95 ? 0.942 -9.912 11.925 1.00 91.00 95 GLY A C 1
ATOM 735 O O . GLY A 1 95 ? 0.472 -8.819 12.238 1.00 91.00 95 GLY A O 1
ATOM 736 N N . GLY A 1 96 ? 1.718 -10.624 12.739 1.00 87.88 96 GLY A N 1
ATOM 737 C CA . GLY A 1 96 ? 1.866 -10.304 14.161 1.00 87.88 96 GLY A CA 1
ATOM 738 C C . GLY A 1 96 ? 0.719 -10.875 14.995 1.00 87.88 96 GLY A C 1
ATOM 739 O O . GLY A 1 96 ? -0.348 -11.195 14.472 1.00 87.88 96 GLY A O 1
ATOM 740 N N . THR A 1 97 ? 0.962 -11.027 16.295 1.00 87.75 97 THR A N 1
ATOM 741 C CA . T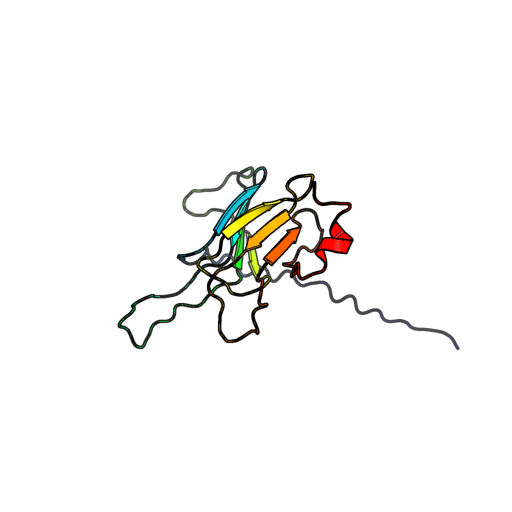HR A 1 97 ? 0.012 -11.663 17.236 1.00 87.75 97 THR A CA 1
ATOM 742 C C . THR A 1 97 ? -1.289 -10.876 17.402 1.00 87.75 97 THR A C 1
ATOM 744 O O . THR A 1 97 ? -2.317 -11.415 17.810 1.00 87.75 97 THR A O 1
ATOM 747 N N . GLN A 1 98 ? -1.252 -9.584 17.080 1.00 89.88 98 GLN A N 1
ATOM 748 C CA . GLN A 1 98 ? -2.346 -8.634 17.230 1.00 89.88 98 GLN A CA 1
ATOM 749 C C . GLN A 1 98 ? -2.719 -7.985 15.886 1.00 89.88 98 GLN A C 1
ATOM 751 O O . GLN A 1 98 ? -3.404 -6.963 15.870 1.00 89.88 98 GLN A O 1
ATOM 756 N N . ASN A 1 99 ? -2.306 -8.578 14.755 1.00 89.38 99 ASN A N 1
ATOM 757 C CA . ASN A 1 99 ? -2.466 -8.020 13.405 1.00 89.38 99 ASN A CA 1
ATOM 758 C C . ASN A 1 99 ? -1.844 -6.622 13.228 1.00 89.38 99 ASN A C 1
ATOM 760 O O . ASN A 1 99 ? -2.316 -5.811 12.436 1.00 89.38 99 ASN A O 1
ATOM 764 N N . GLU A 1 100 ? -0.778 -6.333 13.965 1.00 92.81 100 GLU A N 1
ATOM 765 C CA . GLU A 1 100 ? -0.079 -5.052 13.977 1.00 92.81 100 GLU A CA 1
ATOM 766 C C . GLU A 1 100 ? 0.984 -4.916 12.879 1.00 92.81 100 GLU A C 1
ATOM 768 O O . GLU A 1 100 ? 1.517 -3.825 12.665 1.00 92.81 100 GLU A O 1
ATOM 773 N N . LEU A 1 101 ? 1.326 -6.008 12.190 1.00 95.12 101 LEU A N 1
ATOM 774 C CA . LEU A 1 101 ? 2.354 -6.009 11.154 1.00 95.12 101 LEU A CA 1
ATOM 775 C C . LEU A 1 101 ? 1.725 -5.997 9.764 1.00 95.12 101 LEU A C 1
ATOM 777 O O . LEU A 1 101 ? 0.908 -6.852 9.427 1.00 95.12 101 LEU A O 1
ATOM 781 N N . LEU A 1 102 ? 2.194 -5.090 8.910 1.00 97.25 102 LEU A N 1
ATOM 782 C CA . LEU A 1 102 ? 2.076 -5.243 7.463 1.00 97.25 102 LEU A CA 1
ATOM 783 C C . LEU A 1 102 ? 3.276 -6.063 6.998 1.00 97.25 102 LEU A C 1
ATOM 785 O O . LEU A 1 102 ? 4.414 -5.644 7.188 1.00 97.25 102 LEU A O 1
ATOM 789 N N . VAL A 1 103 ? 3.040 -7.222 6.400 1.00 96.44 103 VAL A N 1
ATOM 790 C CA . VAL A 1 103 ? 4.080 -8.140 5.933 1.00 96.44 103 VAL A CA 1
ATOM 791 C C . VAL A 1 103 ? 4.150 -8.064 4.421 1.00 96.44 103 VAL A C 1
ATOM 793 O O . VAL A 1 103 ? 3.183 -8.388 3.744 1.00 96.44 103 VAL A O 1
ATOM 796 N N . LEU A 1 104 ? 5.293 -7.642 3.892 1.00 96.31 104 LEU A N 1
ATOM 797 C CA . LEU A 1 104 ? 5.558 -7.512 2.467 1.00 96.31 104 LEU A CA 1
ATOM 798 C C . LEU A 1 104 ? 6.425 -8.665 1.986 1.00 96.31 104 LEU A C 1
ATOM 800 O O . LEU A 1 104 ? 7.466 -8.950 2.581 1.00 96.31 104 LEU A O 1
ATOM 804 N N . TYR A 1 105 ? 6.031 -9.279 0.872 1.00 95.25 105 TYR A N 1
ATOM 805 C CA . TYR A 1 105 ? 6.826 -10.321 0.234 1.00 95.25 105 TYR A CA 1
ATOM 806 C C . TYR A 1 105 ? 6.862 -10.195 -1.292 1.00 95.25 105 TYR A C 1
ATOM 808 O O . TYR A 1 105 ? 5.847 -9.930 -1.944 1.00 95.25 105 TYR A O 1
ATOM 816 N N . GLY A 1 106 ? 8.042 -10.462 -1.856 1.00 94.31 106 GLY A N 1
ATOM 817 C CA . GLY A 1 106 ? 8.259 -10.577 -3.296 1.00 94.31 106 GLY A CA 1
ATOM 818 C C . GLY A 1 106 ? 8.193 -9.244 -4.042 1.00 94.31 106 GLY A C 1
ATOM 819 O O . GLY A 1 106 ? 8.350 -8.172 -3.464 1.00 94.31 106 GLY A O 1
ATOM 820 N N . GLY A 1 107 ? 7.944 -9.332 -5.347 1.00 94.94 107 GLY A N 1
ATOM 821 C CA . GLY A 1 107 ? 7.800 -8.184 -6.237 1.00 94.94 107 GLY A CA 1
ATOM 822 C C . GLY A 1 107 ? 9.035 -7.846 -7.067 1.00 94.94 107 GLY A C 1
ATOM 823 O O . GLY A 1 107 ? 10.094 -8.463 -6.969 1.00 94.94 107 GLY A O 1
ATOM 824 N N . GLU A 1 108 ? 8.848 -6.853 -7.924 1.00 94.00 108 GLU A N 1
ATOM 825 C CA . GLU A 1 108 ? 9.853 -6.224 -8.767 1.00 94.00 108 GLU A CA 1
ATOM 826 C C . GLU A 1 108 ? 10.388 -4.982 -8.053 1.00 94.00 108 GLU A C 1
ATOM 828 O O . GLU A 1 108 ? 9.626 -4.071 -7.723 1.00 94.00 108 GLU A O 1
ATOM 833 N N . TYR A 1 109 ? 11.698 -4.933 -7.845 1.00 92.88 109 TYR A N 1
ATOM 834 C CA . TYR A 1 109 ? 12.380 -3.787 -7.256 1.00 92.88 109 TYR A CA 1
ATOM 835 C C . TYR A 1 109 ? 13.185 -3.048 -8.320 1.00 92.88 109 TYR A C 1
ATOM 837 O O . TYR A 1 109 ? 13.451 -3.563 -9.406 1.00 92.88 109 TYR A O 1
ATOM 845 N N . ASN A 1 110 ? 13.584 -1.823 -7.999 1.00 86.75 110 ASN A N 1
ATOM 846 C CA . ASN A 1 110 ? 14.541 -1.098 -8.820 1.00 86.75 110 ASN A CA 1
ATOM 847 C C . ASN A 1 110 ? 15.951 -1.711 -8.694 1.00 86.75 110 ASN A C 1
ATOM 849 O O . ASN A 1 110 ? 16.331 -2.227 -7.646 1.00 86.75 110 ASN A O 1
ATOM 853 N N . ASN A 1 111 ? 16.753 -1.588 -9.754 1.00 79.69 111 ASN A N 1
ATOM 854 C CA . ASN A 1 111 ? 18.151 -2.047 -9.782 1.00 79.69 111 ASN A CA 1
ATOM 855 C C . ASN A 1 111 ? 19.116 -1.129 -9.000 1.00 79.69 111 ASN A C 1
ATOM 857 O O . ASN A 1 111 ? 20.329 -1.310 -9.064 1.00 79.69 111 ASN A O 1
ATOM 861 N N . ASP A 1 112 ? 18.594 -0.111 -8.313 1.00 76.94 112 ASP A N 1
ATOM 862 C CA . ASP A 1 112 ? 19.361 0.890 -7.568 1.00 76.94 112 ASP A CA 1
ATOM 863 C C . ASP A 1 112 ? 19.741 0.427 -6.151 1.00 76.94 112 ASP A C 1
ATOM 865 O O . ASP A 1 112 ? 20.650 0.999 -5.549 1.00 76.94 112 ASP A O 1
ATOM 869 N N . VAL A 1 113 ? 19.097 -0.623 -5.625 1.00 73.62 113 VAL A N 1
ATOM 870 C CA . VAL A 1 113 ? 19.373 -1.177 -4.292 1.00 73.62 113 VAL A CA 1
ATOM 871 C C . VAL A 1 113 ? 19.532 -2.702 -4.368 1.00 73.62 113 VAL A C 1
ATOM 873 O O . VAL A 1 113 ? 18.680 -3.366 -4.959 1.00 73.62 113 VAL A O 1
ATOM 876 N N . PRO A 1 114 ? 20.575 -3.298 -3.749 1.00 80.00 114 PRO A N 1
ATOM 877 C CA . PRO A 1 114 ? 20.694 -4.749 -3.641 1.00 80.00 114 PRO A CA 1
ATOM 878 C C . PRO A 1 114 ? 19.475 -5.357 -2.937 1.00 80.00 114 PRO A C 1
ATOM 880 O O . PRO A 1 114 ? 19.205 -5.066 -1.771 1.00 80.00 114 PRO A O 1
ATOM 883 N N . ILE A 1 115 ? 18.742 -6.214 -3.646 1.00 80.12 115 ILE A N 1
ATOM 884 C CA . ILE A 1 115 ? 17.561 -6.894 -3.109 1.00 80.12 115 ILE A CA 1
ATOM 885 C C . ILE A 1 115 ? 18.023 -8.157 -2.372 1.00 80.12 115 ILE A C 1
ATOM 887 O O . ILE A 1 115 ? 18.802 -8.937 -2.932 1.00 80.12 115 ILE A O 1
ATOM 891 N N . PRO A 1 116 ? 17.549 -8.413 -1.143 1.00 81.56 116 PRO A N 1
ATOM 892 C CA . PRO A 1 116 ? 17.826 -9.671 -0.465 1.00 81.56 116 PRO A CA 1
ATOM 893 C C . PRO A 1 116 ? 17.250 -10.873 -1.228 1.00 81.56 116 PRO A C 1
ATOM 895 O O . PRO A 1 116 ? 16.168 -10.786 -1.803 1.00 81.56 116 PRO A O 1
ATOM 898 N N . ALA A 1 117 ? 17.923 -12.027 -1.163 1.00 82.75 117 ALA A N 1
ATOM 899 C CA . ALA A 1 117 ? 17.476 -13.260 -1.830 1.00 82.75 117 ALA A CA 1
ATOM 900 C C . ALA A 1 117 ? 16.075 -13.734 -1.385 1.00 82.75 117 ALA A C 1
ATOM 902 O O . ALA A 1 117 ? 15.368 -14.384 -2.149 1.00 82.75 117 ALA A O 1
ATOM 903 N N . ASN A 1 118 ? 15.674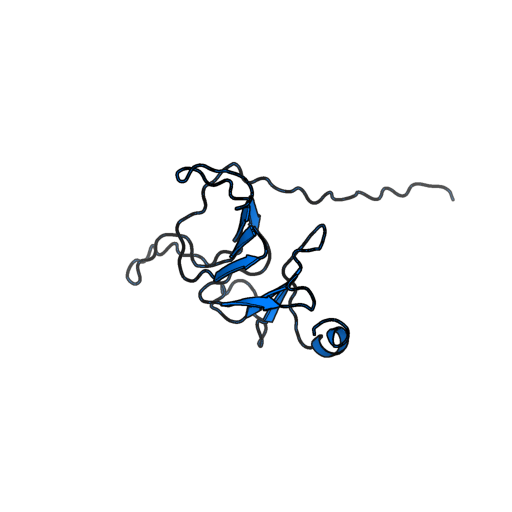 -13.400 -0.156 1.00 87.38 118 ASN A N 1
ATOM 904 C CA . ASN A 1 118 ? 14.328 -13.599 0.369 1.00 87.38 118 ASN A CA 1
ATOM 905 C C . ASN A 1 118 ? 13.751 -12.227 0.736 1.00 87.38 118 ASN A C 1
ATOM 907 O O . ASN A 1 118 ? 13.973 -11.798 1.861 1.00 87.38 118 ASN A O 1
ATOM 911 N N . PRO A 1 119 ? 13.062 -11.512 -0.164 1.00 89.44 119 PRO A N 1
ATOM 912 C CA . PRO A 1 119 ? 12.607 -10.143 0.073 1.00 89.44 119 PRO A CA 1
ATOM 913 C C . PRO A 1 119 ? 11.359 -10.096 0.975 1.00 89.44 119 PRO A C 1
ATOM 915 O O . PRO A 1 119 ? 10.285 -9.663 0.564 1.00 89.44 119 PRO A O 1
ATOM 918 N N . LEU A 1 120 ? 11.506 -10.571 2.212 1.00 93.06 120 LEU A N 1
ATOM 919 C CA . LEU A 1 120 ? 10.501 -10.514 3.265 1.00 93.06 120 LEU A CA 1
ATOM 920 C C . LEU A 1 120 ? 10.768 -9.299 4.154 1.00 93.06 120 LEU A C 1
ATOM 922 O O . LEU A 1 120 ? 11.826 -9.193 4.781 1.00 93.06 120 LEU A O 1
ATOM 926 N N . PHE A 1 121 ? 9.794 -8.402 4.227 1.00 93.94 121 PHE A N 1
ATOM 927 C CA . PHE A 1 121 ? 9.842 -7.206 5.057 1.00 93.94 121 PHE A CA 1
ATOM 928 C C . PHE A 1 121 ? 8.593 -7.125 5.926 1.00 93.94 121 PHE A C 1
ATOM 930 O O . PHE A 1 121 ? 7.542 -7.646 5.559 1.00 93.94 121 PHE A O 1
ATOM 937 N N . TYR A 1 122 ? 8.685 -6.441 7.060 1.00 94.81 122 TYR A N 1
ATOM 938 C CA . TYR A 1 122 ? 7.516 -6.106 7.863 1.00 94.81 122 TYR A CA 1
ATOM 939 C C . TYR A 1 122 ? 7.537 -4.642 8.299 1.00 94.81 122 TYR A C 1
ATOM 941 O O . TYR A 1 122 ? 8.594 -4.018 8.375 1.00 94.81 122 TYR A O 1
ATOM 949 N N . TYR A 1 123 ? 6.357 -4.095 8.563 1.00 95.50 123 TYR A N 1
ATOM 950 C CA . TYR A 1 123 ? 6.137 -2.740 9.050 1.00 95.50 123 TYR A CA 1
ATOM 951 C C . TYR A 1 123 ? 5.167 -2.808 10.225 1.00 95.50 123 TYR A C 1
ATOM 953 O O . TYR A 1 123 ? 4.016 -3.204 10.049 1.00 95.50 123 TYR A O 1
ATOM 961 N N . ASN A 1 124 ? 5.628 -2.439 11.417 1.00 94.69 124 ASN A N 1
ATOM 962 C CA . ASN A 1 124 ? 4.816 -2.472 12.628 1.00 94.69 124 ASN A CA 1
ATOM 963 C C . ASN A 1 124 ? 3.995 -1.187 12.756 1.00 94.69 124 ASN A C 1
ATOM 965 O O . ASN A 1 124 ? 4.548 -0.119 12.984 1.00 94.69 124 ASN A O 1
ATOM 969 N N . THR A 1 125 ? 2.675 -1.263 12.609 1.00 95.06 125 THR A N 1
ATOM 970 C CA . THR A 1 125 ? 1.804 -0.079 12.632 1.00 95.06 125 THR A CA 1
ATOM 971 C C . THR A 1 125 ? 1.618 0.532 14.018 1.00 95.06 125 THR A C 1
ATOM 973 O O . THR A 1 125 ? 1.109 1.647 14.108 1.00 95.06 125 THR A O 1
ATOM 976 N N . SER A 1 126 ? 2.017 -0.177 15.076 1.00 93.94 126 SER A N 1
ATOM 977 C CA . SER A 1 126 ? 1.839 0.244 16.470 1.00 93.94 126 SER A CA 1
ATOM 978 C C . SER A 1 126 ? 3.025 1.036 17.029 1.00 93.94 126 SER A C 1
ATOM 980 O O . SER A 1 126 ? 2.940 1.565 18.134 1.00 93.94 126 SER A O 1
ATOM 982 N N . GLU A 1 127 ? 4.137 1.122 16.296 1.00 92.06 127 GLU A N 1
ATOM 983 C CA . GLU A 1 127 ? 5.304 1.904 16.713 1.00 92.06 127 GLU A CA 1
ATOM 984 C C . GLU A 1 127 ? 5.084 3.410 16.522 1.00 92.06 127 GLU A C 1
ATOM 986 O O . GLU A 1 127 ? 4.387 3.844 15.606 1.00 92.06 127 GLU A O 1
ATOM 991 N N . GLU A 1 128 ? 5.744 4.228 17.348 1.00 89.94 128 GLU A N 1
ATOM 992 C CA . GLU A 1 128 ? 5.693 5.694 17.232 1.00 89.94 128 GLU A CA 1
ATOM 993 C C . GLU A 1 128 ? 6.332 6.204 15.929 1.00 89.94 128 GLU A C 1
ATOM 995 O O . GLU A 1 128 ? 5.906 7.208 15.357 1.00 89.94 128 GLU A O 1
ATOM 1000 N N . SER A 1 129 ? 7.374 5.518 15.447 1.00 88.94 129 SER A N 1
ATOM 1001 C CA . SER A 1 129 ? 8.120 5.873 14.232 1.00 88.94 129 SER A CA 1
ATOM 1002 C C . SER A 1 129 ? 8.333 4.654 13.331 1.00 88.94 129 SER A C 1
ATOM 1004 O O . SER A 1 129 ? 9.458 4.181 13.173 1.00 88.94 129 SER A O 1
ATOM 1006 N N . PRO A 1 130 ? 7.257 4.145 12.711 1.00 91.94 130 PRO A N 1
ATOM 1007 C CA . PRO A 1 130 ? 7.294 2.866 12.026 1.00 91.94 130 PRO A CA 1
ATOM 1008 C C . PRO A 1 130 ? 8.015 2.957 10.680 1.00 91.94 130 PRO A C 1
ATOM 1010 O O . PRO A 1 130 ? 7.899 3.957 9.954 1.00 91.94 130 PRO A O 1
ATOM 1013 N N . SER A 1 131 ? 8.749 1.894 10.348 1.00 93.31 131 SER A N 1
ATOM 1014 C CA . SER A 1 131 ? 9.542 1.748 9.125 1.00 93.31 131 SER A CA 1
ATOM 1015 C C . SER A 1 131 ? 9.521 0.300 8.622 1.00 93.31 131 SER A C 1
ATOM 1017 O O . SER A 1 131 ? 9.157 -0.614 9.358 1.00 93.31 131 SER A O 1
ATOM 1019 N N . TRP A 1 132 ? 9.868 0.087 7.349 1.00 93.38 132 TRP A N 1
ATOM 1020 C CA . TRP A 1 132 ? 9.988 -1.263 6.792 1.00 93.38 132 TRP A CA 1
ATOM 1021 C C . TRP A 1 132 ? 11.303 -1.901 7.234 1.00 93.38 132 TRP A C 1
ATOM 1023 O O . TRP A 1 132 ? 12.375 -1.377 6.932 1.00 93.38 132 TRP A O 1
ATOM 1033 N N . ILE A 1 133 ? 11.211 -3.053 7.891 1.00 91.69 133 ILE A N 1
ATOM 1034 C CA . ILE A 1 133 ? 12.346 -3.816 8.405 1.00 91.69 133 ILE A CA 1
ATOM 1035 C C . ILE A 1 133 ? 12.494 -5.093 7.582 1.00 91.69 133 ILE A C 1
ATOM 1037 O O . ILE A 1 133 ? 11.530 -5.827 7.373 1.00 91.69 133 ILE A O 1
ATOM 1041 N N . TYR A 1 134 ? 13.711 -5.366 7.110 1.00 90.94 134 TYR A N 1
ATOM 1042 C CA . TYR A 1 134 ? 14.044 -6.635 6.467 1.00 90.94 134 TYR A CA 1
ATOM 1043 C C . TYR A 1 134 ? 14.009 -7.766 7.502 1.00 90.94 134 TYR A C 1
ATOM 1045 O O . TYR A 1 134 ? 14.746 -7.724 8.485 1.00 90.94 134 TYR A O 1
ATOM 1053 N N . ALA A 1 135 ? 13.173 -8.783 7.284 1.00 86.81 135 ALA A N 1
ATOM 1054 C CA . ALA A 1 135 ? 12.995 -9.872 8.244 1.00 86.81 135 ALA A CA 1
ATOM 1055 C C . ALA A 1 135 ? 14.227 -10.794 8.328 1.00 86.81 135 ALA A C 1
ATOM 1057 O O . ALA A 1 135 ? 14.578 -11.269 9.409 1.00 86.81 135 ALA A O 1
ATOM 1058 N N . GLY A 1 136 ? 14.908 -11.026 7.198 1.00 75.12 136 GLY A N 1
ATOM 1059 C CA . GLY A 1 136 ? 16.109 -11.864 7.115 1.00 75.12 136 GLY A CA 1
ATOM 1060 C C . GLY A 1 136 ? 16.000 -13.238 7.795 1.00 75.12 136 GLY A C 1
ATOM 1061 O O . GLY A 1 136 ? 14.921 -13.785 8.004 1.00 75.12 136 GLY A O 1
ATOM 1062 N N . ILE A 1 137 ? 17.156 -13.803 8.158 1.00 53.88 137 ILE A N 1
ATOM 1063 C CA . ILE A 1 137 ? 17.291 -15.030 8.973 1.00 53.88 137 ILE A CA 1
ATOM 1064 C C . ILE A 1 137 ? 17.076 -14.773 10.481 1.00 53.88 137 ILE A C 1
ATOM 1066 O O . ILE A 1 137 ? 17.269 -15.675 11.291 1.00 53.88 137 ILE A O 1
ATOM 1070 N N . HIS A 1 138 ? 16.634 -13.573 10.881 1.00 50.97 138 HIS A N 1
ATOM 1071 C CA . HIS A 1 138 ? 16.347 -13.231 12.282 1.00 50.97 138 HIS A CA 1
ATOM 1072 C C . HIS A 1 138 ? 15.005 -13.782 12.796 1.00 50.97 138 HIS A C 1
ATOM 1074 O O . HIS A 1 138 ? 14.647 -13.559 13.951 1.00 50.97 138 HIS A O 1
ATOM 1080 N N . LEU A 1 139 ? 14.288 -14.583 11.999 1.00 46.28 139 LEU A N 1
ATOM 1081 C CA . LEU A 1 139 ? 13.075 -15.283 12.440 1.00 46.28 139 LEU A CA 1
ATOM 1082 C C . LEU A 1 139 ? 13.304 -16.218 13.646 1.00 46.28 139 LEU A C 1
ATOM 1084 O O . LEU A 1 139 ? 12.352 -16.519 14.359 1.00 46.28 139 LEU A O 1
ATOM 1088 N N . TRP A 1 140 ? 14.549 -16.614 13.939 1.00 43.22 140 TRP A N 1
ATOM 1089 C CA . TRP A 1 140 ? 14.878 -17.401 15.136 1.00 43.22 140 TRP A CA 1
ATOM 1090 C C . TRP A 1 140 ? 14.914 -16.588 16.440 1.00 43.22 140 TRP A C 1
ATOM 1092 O O . TRP A 1 140 ? 14.811 -17.182 17.505 1.00 43.22 140 TRP A O 1
ATOM 1102 N N . SER A 1 141 ? 15.027 -15.252 16.393 1.00 42.56 141 SER A N 1
ATOM 1103 C CA . SER A 1 141 ? 14.912 -14.402 17.595 1.00 42.56 141 SER A CA 1
ATOM 1104 C C . SER A 1 141 ? 13.523 -13.785 17.769 1.00 42.56 141 SER A C 1
ATOM 1106 O O . SER A 1 141 ? 13.238 -13.231 18.823 1.00 42.56 141 SER A O 1
ATOM 1108 N N . ILE A 1 142 ? 12.656 -13.870 16.751 1.00 47.44 142 ILE A N 1
ATOM 1109 C CA . ILE A 1 142 ? 11.277 -13.346 16.782 1.00 47.44 142 ILE A CA 1
ATOM 1110 C C . ILE A 1 142 ? 10.249 -14.471 17.056 1.00 47.44 142 ILE A C 1
ATOM 1112 O O . ILE A 1 142 ? 9.053 -14.221 17.190 1.00 47.44 142 ILE A O 1
ATOM 1116 N N . GLN A 1 143 ? 10.704 -15.719 17.233 1.00 44.97 143 GLN A N 1
ATOM 1117 C CA . GLN A 1 143 ? 9.848 -16.870 17.558 1.00 44.97 143 GLN A CA 1
ATOM 1118 C C . GLN A 1 143 ? 9.068 -16.743 18.882 1.00 44.97 143 GLN A C 1
ATOM 1120 O O . GLN A 1 143 ? 8.165 -17.545 19.114 1.00 44.97 143 GLN A O 1
ATOM 1125 N N . GLU A 1 144 ? 9.349 -15.738 19.718 1.00 47.22 144 GLU A N 1
ATOM 1126 C CA . GLU A 1 144 ? 8.533 -15.457 20.905 1.00 47.22 144 GLU A CA 1
ATOM 1127 C C . GLU A 1 144 ? 7.316 -14.548 20.640 1.00 47.22 144 GLU A C 1
ATOM 1129 O O . GLU A 1 144 ? 6.394 -14.578 21.445 1.00 47.22 144 GLU A O 1
ATOM 1134 N N . ASN A 1 145 ? 7.235 -13.811 19.518 1.00 44.66 145 ASN A N 1
ATOM 1135 C CA . ASN A 1 145 ? 6.208 -12.763 19.329 1.00 44.66 145 ASN A CA 1
ATOM 1136 C C . ASN A 1 145 ? 5.476 -12.758 17.971 1.00 44.66 145 ASN A C 1
ATOM 1138 O O . ASN A 1 145 ? 4.780 -11.796 17.656 1.00 44.66 145 ASN A O 1
ATOM 1142 N N . ILE A 1 146 ? 5.580 -13.817 17.161 1.00 45.47 146 ILE A N 1
ATOM 1143 C CA . ILE A 1 146 ? 4.704 -14.002 15.989 1.00 45.47 146 ILE A CA 1
ATOM 1144 C C . ILE A 1 146 ? 3.947 -15.326 16.149 1.00 45.47 146 ILE A C 1
ATOM 1146 O O . ILE A 1 146 ? 4.400 -16.382 15.705 1.00 45.47 146 ILE A O 1
ATOM 1150 N N . ARG A 1 147 ? 2.801 -15.258 16.829 1.00 41.00 147 ARG A N 1
ATOM 1151 C CA . ARG A 1 147 ? 1.735 -16.263 16.846 1.00 41.00 147 ARG A CA 1
ATOM 1152 C C . ARG A 1 147 ? 0.384 -15.592 16.721 1.00 41.00 147 ARG A C 1
ATOM 1154 O O . ARG A 1 147 ? 0.099 -14.748 17.588 1.00 41.00 147 ARG A O 1
#